Protein AF-A0AAF0UA40-F1 (afdb_monomer_lite)

Organism: Solanum verrucosum (NCBI:txid315347)

Structure (mmCIF, N/CA/C/O backbone):
data_AF-A0AAF0UA40-F1
#
_entry.id   AF-A0AAF0UA40-F1
#
loop_
_atom_site.group_PDB
_atom_site.id
_atom_site.type_symbol
_atom_site.label_atom_id
_atom_site.label_alt_id
_atom_site.label_comp_id
_atom_site.label_asym_id
_atom_site.label_entity_id
_atom_site.label_seq_id
_atom_site.pdbx_PDB_ins_code
_atom_site.Cartn_x
_atom_site.Cartn_y
_atom_site.Cartn_z
_atom_site.occupancy
_atom_site.B_iso_or_equiv
_atom_site.auth_seq_id
_atom_site.auth_comp_id
_atom_site.auth_asym_id
_atom_site.auth_atom_id
_atom_site.pdbx_PDB_model_num
ATOM 1 N N . MET A 1 1 ? 47.992 -18.054 -54.648 1.00 45.00 1 MET A N 1
ATOM 2 C CA . MET A 1 1 ? 47.235 -17.058 -53.859 1.00 45.00 1 MET A CA 1
ATOM 3 C C . MET A 1 1 ? 46.242 -17.821 -52.998 1.00 45.00 1 MET A C 1
ATOM 5 O O . MET A 1 1 ? 45.527 -18.655 -53.535 1.00 45.00 1 MET A O 1
ATOM 9 N N . LEU A 1 2 ? 46.323 -17.655 -51.677 1.00 38.38 2 LEU A N 1
ATOM 10 C CA . LEU A 1 2 ? 45.636 -18.479 -50.679 1.00 38.38 2 LEU A CA 1
ATOM 11 C C . LEU A 1 2 ? 44.174 -18.024 -50.531 1.00 38.38 2 LEU A C 1
ATOM 13 O O . LEU A 1 2 ? 43.922 -16.841 -50.319 1.00 38.38 2 LEU A O 1
ATOM 17 N N . ALA A 1 3 ? 43.225 -18.953 -50.638 1.00 44.00 3 ALA A N 1
ATOM 18 C CA . ALA A 1 3 ? 41.839 -18.727 -50.250 1.00 44.00 3 ALA A CA 1
ATOM 19 C C . ALA A 1 3 ? 41.719 -18.754 -48.720 1.00 44.00 3 ALA A C 1
ATOM 21 O O . ALA A 1 3 ? 42.309 -19.633 -48.091 1.00 44.00 3 ALA A O 1
ATOM 22 N N . GLN A 1 4 ? 40.937 -17.836 -48.142 1.00 46.56 4 GLN A N 1
ATOM 23 C CA . GLN A 1 4 ? 40.092 -18.093 -46.971 1.00 46.56 4 GLN A CA 1
ATOM 24 C C . GLN A 1 4 ? 39.136 -16.922 -46.723 1.00 46.56 4 GLN A C 1
ATOM 26 O O . GLN A 1 4 ? 39.505 -15.753 -46.779 1.00 46.56 4 GLN A O 1
ATOM 31 N N . SER A 1 5 ? 37.881 -17.300 -46.515 1.00 49.41 5 SER A N 1
ATOM 32 C CA . SER A 1 5 ? 36.683 -16.479 -46.445 1.00 49.41 5 SER A CA 1
ATOM 33 C C . SER A 1 5 ? 36.182 -16.411 -45.000 1.00 49.41 5 SER A C 1
ATOM 35 O O . SER A 1 5 ? 36.295 -17.391 -44.269 1.00 49.41 5 SER A O 1
ATOM 37 N N . VAL A 1 6 ? 35.591 -15.258 -44.674 1.00 49.59 6 VAL A N 1
ATOM 38 C CA . VAL A 1 6 ? 34.640 -14.925 -43.595 1.00 49.59 6 VAL A CA 1
ATOM 39 C C . VAL A 1 6 ? 34.998 -15.229 -42.132 1.00 49.59 6 VAL A C 1
ATOM 41 O O . VAL A 1 6 ? 34.922 -16.353 -41.653 1.00 49.59 6 VAL A O 1
ATOM 44 N N . ALA A 1 7 ? 35.163 -14.152 -41.358 1.00 39.25 7 ALA A N 1
ATOM 45 C CA . ALA A 1 7 ? 34.801 -14.126 -39.944 1.00 39.25 7 ALA A CA 1
ATOM 46 C C . ALA A 1 7 ? 33.653 -13.121 -39.762 1.00 39.25 7 ALA A C 1
ATOM 48 O O . ALA A 1 7 ? 33.857 -11.911 -39.687 1.00 39.25 7 ALA A O 1
ATOM 49 N N . ASN A 1 8 ? 32.429 -13.646 -39.742 1.00 49.62 8 ASN A N 1
ATOM 50 C CA . ASN A 1 8 ? 31.214 -12.915 -39.414 1.00 49.62 8 ASN A CA 1
ATOM 51 C C . ASN A 1 8 ? 31.183 -12.732 -37.887 1.00 49.62 8 ASN A C 1
ATOM 53 O O . ASN A 1 8 ? 30.716 -13.609 -37.160 1.00 49.62 8 ASN A O 1
ATOM 57 N N . GLN A 1 9 ? 31.764 -11.643 -37.378 1.00 52.09 9 GLN A N 1
ATOM 58 C CA . GLN A 1 9 ? 31.673 -11.323 -35.955 1.00 52.09 9 GLN A CA 1
ATOM 59 C C . GLN A 1 9 ? 30.305 -10.708 -35.679 1.00 52.09 9 GLN A C 1
ATOM 61 O O . GLN A 1 9 ? 30.104 -9.496 -35.733 1.00 52.09 9 GLN A O 1
ATOM 66 N N . ASN A 1 10 ? 29.353 -11.602 -35.406 1.00 45.00 10 ASN A N 1
ATOM 67 C CA . ASN A 1 10 ? 28.119 -11.301 -34.705 1.00 45.00 10 ASN A CA 1
ATOM 68 C C . ASN A 1 10 ? 28.468 -10.531 -33.428 1.00 45.00 10 ASN A C 1
ATOM 70 O O . ASN A 1 10 ? 28.765 -11.123 -32.393 1.00 45.00 10 ASN A O 1
ATOM 74 N N . ASN A 1 11 ? 28.373 -9.203 -33.489 1.00 49.88 11 ASN A N 1
ATOM 75 C CA . ASN A 1 11 ? 28.276 -8.328 -32.327 1.00 49.88 11 ASN A CA 1
ATOM 76 C C . ASN A 1 11 ? 26.911 -8.519 -31.647 1.00 49.88 11 ASN A C 1
ATOM 78 O O . ASN A 1 11 ? 26.184 -7.563 -31.375 1.00 49.88 11 ASN A O 1
ATOM 82 N N . GLN A 1 12 ? 26.585 -9.766 -31.304 1.00 48.53 12 GLN A N 1
ATOM 83 C CA . GLN A 1 12 ? 25.765 -10.060 -30.148 1.00 48.53 12 GLN A CA 1
ATOM 84 C C . GLN A 1 12 ? 26.605 -9.646 -28.943 1.00 48.53 12 GLN A C 1
ATOM 86 O O . GLN A 1 12 ? 27.195 -10.466 -28.244 1.00 48.53 12 GLN A O 1
ATOM 91 N N . ARG A 1 13 ? 26.674 -8.329 -28.705 1.00 47.28 13 ARG A N 1
ATOM 92 C CA . ARG A 1 13 ? 26.783 -7.840 -27.341 1.00 47.28 13 ARG A CA 1
ATOM 93 C C . ARG A 1 13 ? 25.637 -8.536 -26.641 1.00 47.28 13 ARG A C 1
ATOM 95 O O . ARG A 1 13 ? 24.480 -8.192 -26.878 1.00 47.28 13 ARG A O 1
ATOM 102 N N . VAL A 1 14 ? 25.977 -9.586 -25.900 1.00 46.41 14 VAL A N 1
ATOM 103 C CA . VAL A 1 14 ? 25.130 -10.163 -24.877 1.00 46.41 14 VAL A CA 1
ATOM 104 C C . VAL A 1 14 ? 24.750 -8.952 -24.055 1.00 46.41 14 VAL A C 1
ATOM 106 O O . VAL A 1 14 ? 25.559 -8.424 -23.292 1.00 46.41 14 VAL A O 1
ATOM 109 N N . GLN A 1 15 ? 23.569 -8.407 -24.342 1.00 47.22 15 GLN A N 1
ATOM 110 C CA . GLN A 1 15 ? 22.915 -7.514 -23.426 1.00 47.22 15 GLN A CA 1
ATOM 111 C C . GLN A 1 15 ? 22.776 -8.408 -22.211 1.00 47.22 15 GLN A C 1
ATOM 113 O O . GLN A 1 15 ? 21.959 -9.327 -22.204 1.00 47.22 15 GLN A O 1
ATOM 118 N N . VAL A 1 16 ? 23.690 -8.230 -21.251 1.00 46.06 16 VAL A N 1
ATOM 119 C CA . VAL A 1 16 ? 23.471 -8.678 -19.886 1.00 46.06 16 VAL A CA 1
ATOM 120 C C . VAL A 1 16 ? 22.036 -8.263 -19.632 1.00 46.06 16 VAL A C 1
ATOM 122 O O . VAL A 1 16 ? 21.748 -7.077 -19.838 1.00 46.06 16 VAL A O 1
ATOM 125 N N . PRO A 1 17 ? 21.115 -9.192 -19.336 1.00 49.69 17 PRO A N 1
ATOM 126 C CA . PRO A 1 17 ? 19.785 -8.783 -18.967 1.00 49.69 17 PRO A CA 1
ATOM 127 C C . PRO A 1 17 ? 20.007 -7.888 -17.754 1.00 49.69 17 PRO A C 1
ATOM 129 O O . PRO A 1 17 ? 20.332 -8.364 -16.669 1.00 49.69 17 PRO A O 1
ATOM 132 N N . VAL A 1 18 ? 19.933 -6.570 -17.956 1.00 45.72 18 VAL A N 1
ATOM 133 C CA . VAL A 1 18 ? 19.560 -5.653 -16.894 1.00 45.72 18 VAL A CA 1
ATOM 134 C C . VAL A 1 18 ? 18.309 -6.308 -16.374 1.00 45.72 18 VAL A C 1
ATOM 136 O O . VAL A 1 18 ? 17.364 -6.438 -17.152 1.00 45.72 18 VAL A O 1
ATOM 139 N N . ASN A 1 19 ? 18.389 -6.866 -15.163 1.00 48.34 19 ASN A N 1
ATOM 140 C CA . ASN A 1 19 ? 17.310 -7.613 -14.545 1.00 48.34 19 ASN A CA 1
ATOM 141 C C . ASN A 1 19 ? 16.022 -6.861 -14.843 1.00 48.34 19 ASN A C 1
ATOM 143 O O . ASN A 1 19 ? 15.763 -5.798 -14.276 1.00 48.34 19 ASN A O 1
ATOM 147 N N . ALA A 1 20 ? 15.246 -7.392 -15.784 1.00 48.69 20 ALA A N 1
ATOM 148 C CA . ALA A 1 20 ? 13.905 -6.941 -16.031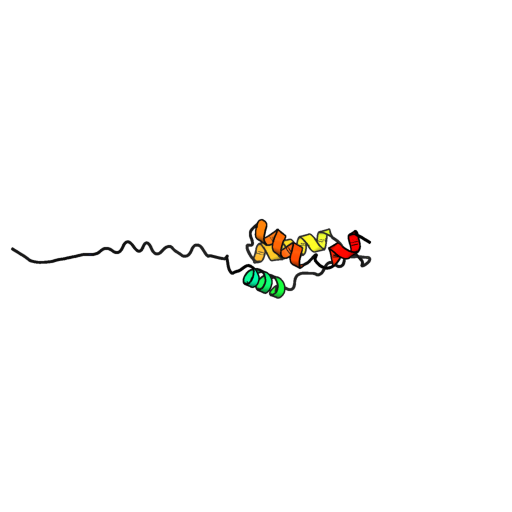 1.00 48.69 20 ALA A CA 1
ATOM 149 C C . ALA A 1 20 ? 13.109 -7.494 -14.853 1.00 48.69 20 ALA A C 1
ATOM 151 O O . ALA A 1 20 ? 12.337 -8.433 -14.987 1.00 48.69 20 ALA A O 1
ATOM 152 N N . ASN A 1 21 ? 13.311 -6.896 -13.676 1.00 50.00 21 ASN A N 1
ATOM 153 C CA . ASN A 1 21 ? 12.445 -7.073 -12.518 1.00 50.00 21 ASN A CA 1
ATOM 154 C C . ASN A 1 21 ? 11.001 -6.645 -12.853 1.00 50.00 21 ASN A C 1
ATOM 156 O O . ASN A 1 21 ? 10.085 -6.859 -12.068 1.00 50.00 21 ASN A O 1
ATOM 160 N N . GLY A 1 22 ? 10.773 -6.086 -14.048 1.00 54.47 22 GLY A N 1
ATOM 161 C CA . GLY A 1 22 ? 9.480 -5.921 -14.691 1.00 54.47 22 GLY A CA 1
ATOM 162 C C . GLY A 1 22 ? 8.836 -7.247 -15.100 1.00 54.47 22 GLY A C 1
ATOM 163 O O . GLY A 1 22 ? 8.475 -7.427 -16.260 1.00 54.47 22 GLY A O 1
ATOM 164 N N . GLY A 1 23 ? 8.596 -8.146 -14.141 1.00 69.12 23 GLY A N 1
ATOM 165 C CA . GLY A 1 23 ? 7.458 -9.054 -14.261 1.00 69.12 23 GLY A CA 1
ATOM 166 C C . GLY A 1 23 ? 6.184 -8.235 -14.508 1.00 69.12 23 GLY A C 1
ATOM 167 O O . GLY A 1 23 ? 6.135 -7.047 -14.182 1.00 69.12 23 GLY A O 1
ATOM 168 N N . SER A 1 24 ? 5.156 -8.831 -15.113 1.00 84.50 24 SER A N 1
ATOM 169 C CA . SER A 1 24 ? 3.858 -8.161 -15.307 1.00 84.50 24 SER A CA 1
ATOM 170 C C . SER A 1 24 ? 3.328 -7.557 -13.994 1.00 84.50 24 SER A C 1
ATOM 172 O O . SER A 1 24 ? 3.699 -8.026 -12.916 1.00 84.50 24 SER A O 1
ATOM 174 N N . ALA A 1 25 ? 2.427 -6.569 -14.054 1.00 83.38 25 ALA A N 1
ATOM 175 C CA . ALA A 1 25 ? 1.760 -6.047 -12.852 1.00 83.38 25 ALA A CA 1
ATOM 176 C C . ALA A 1 25 ? 1.162 -7.186 -11.997 1.00 83.38 25 ALA A C 1
ATOM 178 O O . ALA A 1 25 ? 1.355 -7.236 -10.786 1.00 83.38 25 ALA A O 1
ATOM 179 N N . ALA A 1 26 ? 0.572 -8.199 -12.644 1.00 86.25 26 ALA A N 1
ATOM 180 C CA . ALA A 1 26 ? 0.058 -9.396 -11.980 1.00 86.25 26 ALA A CA 1
ATOM 181 C C . ALA A 1 26 ? 1.140 -10.226 -11.260 1.00 86.25 26 ALA A C 1
ATOM 183 O O . ALA A 1 26 ? 0.873 -10.811 -10.210 1.00 86.25 26 ALA A O 1
ATOM 184 N N . SER A 1 27 ? 2.362 -10.287 -11.797 1.00 89.69 27 SER A N 1
ATOM 185 C CA . SER A 1 27 ? 3.499 -10.939 -11.135 1.00 89.69 27 SER A CA 1
ATOM 186 C C . SER A 1 27 ? 3.911 -10.171 -9.879 1.00 89.69 27 SER A C 1
ATOM 188 O O . SER A 1 27 ? 4.082 -10.781 -8.831 1.00 89.69 27 SER A O 1
ATOM 190 N N . ARG A 1 28 ? 3.980 -8.837 -9.956 1.00 89.69 28 ARG A N 1
ATOM 191 C CA . ARG A 1 28 ? 4.333 -7.983 -8.809 1.00 89.69 28 ARG A CA 1
ATOM 192 C C . ARG A 1 28 ? 3.284 -8.059 -7.705 1.00 89.69 28 ARG A C 1
ATOM 194 O O . ARG A 1 28 ? 3.646 -8.219 -6.548 1.00 89.69 28 ARG A O 1
ATOM 201 N N . VAL A 1 29 ? 1.997 -8.026 -8.055 1.00 89.94 29 VAL A N 1
ATOM 202 C CA . VAL A 1 29 ? 0.898 -8.226 -7.094 1.00 89.94 29 VAL A CA 1
ATOM 203 C C . VAL A 1 29 ? 0.997 -9.604 -6.442 1.00 89.94 29 VAL A C 1
ATOM 205 O O . VAL A 1 29 ? 0.868 -9.718 -5.228 1.00 89.94 29 VAL A O 1
ATOM 208 N N . ARG A 1 30 ? 1.276 -10.658 -7.220 1.00 91.44 30 ARG A N 1
ATOM 209 C CA . ARG A 1 30 ? 1.465 -12.011 -6.677 1.00 91.44 30 ARG A CA 1
ATOM 210 C C . ARG A 1 30 ? 2.617 -12.066 -5.674 1.00 91.44 30 ARG A C 1
ATOM 212 O O . ARG A 1 30 ? 2.457 -12.671 -4.618 1.00 91.44 30 ARG A O 1
ATOM 219 N N . ASP A 1 31 ? 3.759 -11.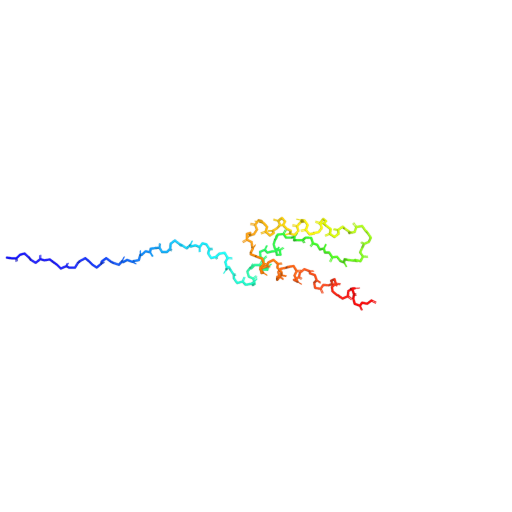479 -6.010 1.00 92.75 31 ASP A N 1
ATOM 220 C CA . ASP A 1 31 ? 4.933 -11.476 -5.136 1.00 92.75 31 ASP A CA 1
ATOM 221 C C . ASP A 1 31 ? 4.684 -10.638 -3.878 1.00 92.75 31 ASP A C 1
ATOM 223 O O . ASP A 1 31 ? 5.015 -11.073 -2.779 1.00 92.75 31 ASP A O 1
ATOM 227 N N . PHE A 1 32 ? 3.994 -9.506 -4.015 1.00 92.38 32 PHE A N 1
ATOM 228 C CA . PHE A 1 32 ? 3.572 -8.678 -2.892 1.00 92.38 32 PHE A CA 1
ATOM 229 C C . PHE A 1 32 ? 2.631 -9.432 -1.945 1.00 92.38 32 PHE A C 1
ATOM 231 O O . PHE A 1 32 ? 2.896 -9.483 -0.752 1.00 92.38 32 PHE A O 1
ATOM 238 N N . VAL A 1 33 ? 1.596 -10.110 -2.453 1.00 91.81 33 VAL A N 1
ATOM 239 C CA . VAL A 1 33 ? 0.683 -10.925 -1.625 1.00 91.81 33 VAL A CA 1
ATOM 240 C C . VAL A 1 33 ? 1.425 -12.064 -0.912 1.00 91.81 33 VAL A C 1
ATOM 242 O O . VAL A 1 33 ? 1.129 -12.367 0.241 1.00 91.81 33 VAL A O 1
ATOM 245 N N . ARG A 1 34 ? 2.430 -12.677 -1.553 1.00 94.56 34 ARG A N 1
ATOM 246 C CA . ARG A 1 34 ? 3.260 -13.735 -0.941 1.00 94.56 34 ARG A CA 1
ATOM 247 C C . ARG A 1 34 ? 4.128 -13.248 0.218 1.00 94.56 34 ARG A C 1
ATOM 249 O O . ARG A 1 34 ? 4.492 -14.064 1.058 1.00 94.56 34 ARG A O 1
ATOM 256 N N . MET A 1 35 ? 4.443 -11.955 0.267 1.00 93.75 35 MET A N 1
ATOM 257 C CA . MET A 1 35 ? 5.160 -11.336 1.386 1.00 93.75 35 MET A CA 1
ATOM 258 C C . MET A 1 35 ? 4.266 -11.122 2.616 1.00 93.75 35 MET A C 1
ATOM 260 O O . MET A 1 35 ? 4.768 -10.681 3.644 1.00 93.75 35 MET A O 1
ATOM 264 N N . ASN A 1 36 ? 2.972 -11.455 2.522 1.00 92.31 36 ASN A N 1
ATOM 265 C CA . ASN A 1 36 ? 1.984 -11.318 3.589 1.00 92.31 36 ASN A CA 1
ATOM 266 C C . ASN A 1 36 ? 1.955 -9.901 4.202 1.00 92.31 36 ASN A C 1
ATOM 268 O O . ASN A 1 36 ? 2.245 -9.739 5.390 1.00 92.31 36 ASN A O 1
ATOM 272 N N . PRO A 1 37 ? 1.666 -8.867 3.387 1.00 92.19 37 PRO A N 1
ATOM 273 C CA . PRO A 1 37 ? 1.607 -7.488 3.851 1.00 92.19 37 PRO A CA 1
ATOM 274 C C . PRO A 1 37 ? 0.563 -7.325 4.961 1.00 92.19 37 PRO A C 1
ATOM 276 O O . PRO A 1 37 ? -0.460 -8.014 4.926 1.00 92.19 37 PRO A O 1
ATOM 279 N N . PRO A 1 38 ? 0.796 -6.417 5.926 1.00 90.38 38 PRO A N 1
ATOM 280 C CA . PRO A 1 38 ? -0.196 -6.125 6.952 1.00 90.38 38 PRO A CA 1
ATOM 281 C C . PRO A 1 38 ? -1.481 -5.604 6.306 1.00 90.38 38 PRO A C 1
ATOM 283 O O . PRO A 1 38 ? -1.424 -4.945 5.272 1.00 90.38 38 PRO A O 1
ATOM 286 N N . GLU A 1 39 ? -2.623 -5.881 6.925 1.00 86.19 39 GLU A N 1
ATOM 287 C CA . GLU A 1 39 ? -3.892 -5.240 6.582 1.00 86.19 39 GLU A CA 1
ATOM 288 C C . GLU A 1 39 ? -4.037 -3.944 7.387 1.00 86.19 39 GLU A C 1
ATOM 290 O O . GLU A 1 39 ? -3.545 -3.837 8.513 1.00 86.19 39 GLU A O 1
ATOM 295 N N . PHE A 1 40 ? -4.718 -2.959 6.812 1.00 84.06 40 PHE A N 1
ATOM 296 C CA . PHE A 1 40 ? -5.115 -1.744 7.513 1.00 84.06 40 PHE A CA 1
ATOM 297 C C . PHE A 1 40 ? -6.600 -1.542 7.275 1.00 84.06 40 PHE A C 1
ATOM 299 O O . PHE A 1 40 ? -7.013 -1.334 6.139 1.00 84.06 40 PHE A O 1
ATOM 306 N N . LEU A 1 41 ? -7.403 -1.649 8.329 1.00 82.69 41 LEU A N 1
ATOM 307 C CA . LEU A 1 41 ? -8.859 -1.569 8.241 1.00 82.69 41 LEU A CA 1
ATOM 308 C C . LEU A 1 41 ? -9.370 -0.167 8.572 1.00 82.69 41 LEU A C 1
ATOM 310 O O . LEU A 1 41 ? -10.529 0.134 8.300 1.00 82.69 41 LEU A O 1
ATOM 314 N N . GLY A 1 42 ? -8.534 0.689 9.165 1.00 77.88 42 GLY A N 1
ATOM 315 C CA . GLY A 1 42 ? -8.828 2.087 9.495 1.00 77.88 42 GLY A CA 1
ATOM 316 C C . GLY A 1 42 ? -9.970 2.288 10.497 1.00 77.88 42 GLY A C 1
ATOM 317 O O . GLY A 1 42 ? -10.373 3.421 10.744 1.00 77.88 42 GLY A O 1
ATOM 318 N N . SER A 1 43 ? -10.514 1.203 11.046 1.00 77.75 43 SER A N 1
ATOM 319 C CA . SER A 1 43 ? -11.726 1.169 11.873 1.00 77.75 43 SER A CA 1
ATOM 320 C C . SER A 1 43 ? -11.485 0.545 13.242 1.00 77.75 43 SER A C 1
ATOM 322 O O . SER A 1 43 ? -12.358 0.623 14.108 1.00 77.75 43 SER A O 1
ATOM 324 N N . GLN A 1 44 ? -10.320 -0.073 13.461 1.00 79.00 44 GLN A N 1
ATOM 325 C CA . GLN A 1 44 ? -10.018 -0.732 14.723 1.00 79.00 44 GLN A CA 1
ATOM 326 C C . GLN A 1 44 ? -9.252 0.203 15.658 1.00 79.00 44 GLN A C 1
ATOM 328 O O . GLN A 1 44 ? -8.237 0.806 15.305 1.00 79.00 44 GLN A O 1
ATOM 333 N N . ASN A 1 45 ? -9.715 0.286 16.905 1.00 73.44 45 ASN A N 1
ATOM 334 C CA . ASN A 1 45 ? -9.000 1.012 17.947 1.00 73.44 45 ASN A CA 1
ATOM 335 C C . ASN A 1 45 ? -7.648 0.333 18.210 1.00 73.44 45 ASN A C 1
ATOM 337 O O . ASN A 1 45 ? -7.607 -0.835 18.592 1.00 73.44 45 ASN A O 1
ATOM 341 N N . GLY A 1 46 ? -6.558 1.086 18.056 1.00 82.38 46 GLY A N 1
ATOM 342 C CA . GLY A 1 46 ? -5.192 0.596 18.264 1.00 82.38 46 GLY A CA 1
ATOM 343 C C . GLY A 1 46 ? -4.420 0.296 16.979 1.00 82.38 46 GLY A C 1
ATOM 344 O O . GLY A 1 46 ? -3.237 -0.021 17.069 1.00 82.38 46 GLY A O 1
ATOM 345 N N . GLU A 1 47 ? -5.037 0.435 15.801 1.00 86.06 47 GLU A N 1
ATOM 346 C CA . GLU A 1 47 ? -4.275 0.497 14.554 1.00 86.06 47 GLU A CA 1
ATOM 347 C C . GLU A 1 47 ? -3.372 1.735 14.559 1.00 86.06 47 GLU A C 1
ATOM 349 O O . GLU A 1 47 ? -3.820 2.849 14.836 1.00 86.06 47 GLU A O 1
ATOM 354 N N . ASP A 1 48 ? -2.093 1.534 14.241 1.00 89.06 48 ASP A N 1
ATOM 355 C CA . ASP A 1 48 ? -1.127 2.611 14.048 1.00 89.06 48 ASP A CA 1
ATOM 356 C C . ASP A 1 48 ? -0.859 2.782 12.543 1.00 89.06 48 ASP A C 1
ATOM 358 O O . ASP A 1 48 ? -0.179 1.942 11.936 1.00 89.06 48 ASP A O 1
ATOM 362 N N . PRO A 1 49 ? -1.369 3.864 11.922 1.00 85.50 49 PRO A N 1
ATOM 363 C CA . PRO A 1 49 ? -1.154 4.132 10.506 1.00 85.50 49 PRO A CA 1
ATOM 364 C C . PRO A 1 49 ? 0.327 4.244 10.128 1.00 85.50 49 PRO A C 1
ATOM 366 O O . PRO A 1 49 ? 0.691 3.902 9.005 1.00 85.50 49 PRO A O 1
ATOM 369 N N . GLN A 1 50 ? 1.191 4.710 11.037 1.00 88.88 50 GLN A N 1
ATOM 370 C CA . GLN A 1 50 ? 2.623 4.839 10.754 1.00 88.88 50 GLN A CA 1
ATOM 371 C C . GLN A 1 50 ? 3.302 3.474 10.738 1.00 88.88 50 GLN A C 1
ATOM 373 O O . GLN A 1 50 ? 4.023 3.164 9.793 1.00 88.88 50 GLN A O 1
ATOM 378 N N . ASN A 1 51 ? 3.001 2.621 11.719 1.00 90.62 51 ASN A N 1
ATOM 379 C CA . ASN A 1 51 ? 3.516 1.255 11.743 1.00 90.62 51 ASN A CA 1
ATOM 380 C C . ASN A 1 51 ? 3.096 0.460 10.491 1.00 90.62 51 ASN A C 1
ATOM 382 O O . ASN A 1 51 ? 3.912 -0.255 9.915 1.00 90.62 51 ASN A O 1
ATOM 386 N N . PHE A 1 52 ? 1.853 0.624 10.021 1.00 90.12 52 PHE A N 1
ATOM 387 C CA . PHE A 1 52 ? 1.409 0.033 8.752 1.00 90.12 52 PHE A CA 1
ATOM 388 C C . PHE A 1 52 ? 2.268 0.501 7.565 1.00 90.12 52 PHE A C 1
ATOM 390 O O . PHE A 1 52 ? 2.761 -0.324 6.792 1.00 90.12 52 PHE A O 1
ATOM 397 N N . LEU A 1 53 ? 2.488 1.814 7.430 1.00 90.19 53 LEU A N 1
ATOM 398 C CA . LEU A 1 53 ? 3.304 2.373 6.347 1.00 90.19 53 LEU A CA 1
ATOM 399 C C . LEU A 1 53 ? 4.760 1.893 6.405 1.00 90.19 53 LEU A C 1
ATOM 401 O O . LEU A 1 53 ? 5.344 1.593 5.360 1.00 90.19 53 LEU A O 1
ATOM 405 N N . ASP A 1 54 ? 5.337 1.786 7.601 1.00 93.88 54 ASP A N 1
ATOM 406 C CA . ASP A 1 54 ? 6.706 1.310 7.796 1.00 93.88 54 ASP A CA 1
ATOM 407 C C . ASP A 1 54 ? 6.870 -0.160 7.386 1.00 93.88 54 ASP A C 1
ATOM 409 O O . ASP A 1 54 ? 7.833 -0.507 6.698 1.00 93.88 54 ASP A O 1
ATOM 413 N N . GLU A 1 55 ? 5.921 -1.027 7.741 1.00 93.62 55 GLU A N 1
ATOM 414 C CA . GLU A 1 55 ? 5.931 -2.436 7.331 1.00 93.62 55 GLU A CA 1
ATOM 415 C C . GLU A 1 55 ? 5.764 -2.598 5.810 1.00 93.62 55 GLU A C 1
ATOM 417 O O . GLU A 1 55 ? 6.519 -3.334 5.167 1.00 93.62 55 GLU A O 1
ATOM 422 N N . ILE A 1 56 ? 4.854 -1.839 5.191 1.00 93.31 56 ILE A N 1
ATOM 423 C CA . ILE A 1 56 ? 4.684 -1.823 3.729 1.00 93.31 56 ILE A CA 1
ATOM 424 C C . ILE A 1 56 ? 5.965 -1.343 3.029 1.00 93.31 56 ILE A C 1
ATOM 426 O O . ILE A 1 56 ? 6.391 -1.917 2.020 1.00 93.31 56 ILE A O 1
ATOM 430 N N . LYS A 1 57 ? 6.637 -0.328 3.583 1.00 93.44 57 LYS A N 1
ATOM 431 C CA . LYS A 1 57 ? 7.904 0.184 3.052 1.00 93.44 57 LYS A CA 1
ATOM 432 C C . LYS A 1 57 ? 9.011 -0.874 3.085 1.00 93.44 57 LYS A C 1
ATOM 434 O O . LYS A 1 57 ? 9.718 -1.011 2.085 1.00 93.44 57 LYS A O 1
ATOM 439 N N . LYS A 1 58 ? 9.132 -1.653 4.166 1.00 95.19 58 LYS A N 1
ATOM 440 C CA . LYS A 1 58 ? 10.106 -2.761 4.261 1.00 95.19 58 LYS A CA 1
ATOM 441 C C . LYS A 1 58 ? 9.894 -3.791 3.151 1.00 95.19 58 LYS A C 1
ATOM 443 O O . LYS A 1 58 ? 10.856 -4.222 2.516 1.00 95.19 58 LYS A O 1
ATOM 448 N N . ILE A 1 59 ? 8.639 -4.143 2.857 1.00 94.50 59 ILE A N 1
ATOM 449 C CA . ILE A 1 59 ? 8.307 -5.066 1.760 1.00 94.50 59 ILE A CA 1
ATOM 450 C C . ILE A 1 59 ? 8.756 -4.487 0.414 1.00 94.50 59 ILE A C 1
ATOM 452 O O . ILE A 1 59 ? 9.394 -5.181 -0.381 1.00 94.50 59 ILE A O 1
ATOM 456 N N . PHE A 1 60 ? 8.485 -3.204 0.163 1.00 94.06 60 PHE A N 1
ATOM 457 C CA . PHE A 1 60 ? 8.895 -2.549 -1.080 1.00 94.06 60 PHE A CA 1
ATOM 458 C C . PHE A 1 60 ? 10.411 -2.473 -1.268 1.00 94.06 60 PHE A C 1
ATOM 460 O O . PHE A 1 60 ? 10.890 -2.578 -2.400 1.00 94.06 60 PHE A O 1
ATOM 467 N N . GLU A 1 61 ? 11.163 -2.299 -0.184 1.00 93.62 61 GLU A N 1
ATOM 468 C CA . GLU A 1 61 ? 12.626 -2.331 -0.204 1.00 93.62 61 GLU A CA 1
ATOM 469 C C . GLU A 1 61 ? 13.151 -3.726 -0.570 1.00 93.62 61 GLU A C 1
ATOM 471 O O . GLU A 1 61 ? 14.019 -3.842 -1.435 1.00 93.62 61 GLU A O 1
ATOM 476 N N . VAL A 1 62 ? 12.573 -4.791 -0.003 1.00 93.94 62 VAL A N 1
ATOM 477 C CA . VAL A 1 62 ? 12.945 -6.180 -0.333 1.00 93.94 62 VAL A CA 1
ATOM 478 C C . VAL A 1 62 ? 12.606 -6.529 -1.784 1.00 93.94 62 VAL A C 1
ATOM 480 O O . VAL A 1 62 ? 13.416 -7.144 -2.478 1.00 93.94 62 VAL A O 1
ATOM 483 N N . MET A 1 63 ? 11.435 -6.114 -2.270 1.00 91.31 63 MET A N 1
ATOM 484 C CA . MET A 1 63 ? 10.996 -6.388 -3.644 1.00 91.31 63 MET A CA 1
ATOM 485 C C . MET A 1 63 ? 11.702 -5.527 -4.704 1.00 91.31 63 MET A C 1
ATOM 487 O O . MET A 1 63 ? 11.574 -5.809 -5.896 1.00 91.31 63 MET A O 1
ATOM 491 N N . GLN A 1 64 ? 12.429 -4.479 -4.297 1.00 91.31 64 GLN A N 1
ATOM 492 C CA . GLN A 1 64 ? 13.088 -3.525 -5.197 1.00 91.31 64 GLN A CA 1
ATOM 493 C C . GLN A 1 64 ? 12.118 -2.889 -6.212 1.00 91.31 64 GLN A C 1
ATOM 495 O O . GLN A 1 64 ? 12.433 -2.735 -7.394 1.00 91.31 64 GLN A O 1
ATOM 500 N N . VAL A 1 65 ? 10.911 -2.536 -5.754 1.00 86.75 65 VAL A N 1
ATOM 501 C CA . VAL A 1 65 ? 9.861 -1.939 -6.599 1.00 86.75 65 VAL A CA 1
ATOM 502 C C . VAL A 1 65 ? 10.023 -0.425 -6.746 1.00 86.75 65 VAL A C 1
ATOM 504 O O . VAL A 1 65 ? 10.412 0.279 -5.803 1.00 86.75 65 VAL A O 1
ATOM 507 N N . THR A 1 66 ? 9.696 0.088 -7.936 1.00 88.44 66 THR A N 1
ATOM 508 C CA . THR A 1 66 ? 9.813 1.516 -8.273 1.00 88.44 66 THR A CA 1
ATOM 509 C C . THR A 1 66 ? 8.676 2.344 -7.668 1.00 88.44 66 THR A C 1
ATOM 511 O O . THR A 1 66 ? 7.667 1.801 -7.229 1.00 88.44 66 THR A O 1
ATOM 514 N N . GLY A 1 67 ? 8.802 3.676 -7.652 1.00 85.75 67 GLY A N 1
ATOM 515 C CA . GLY A 1 67 ? 7.787 4.565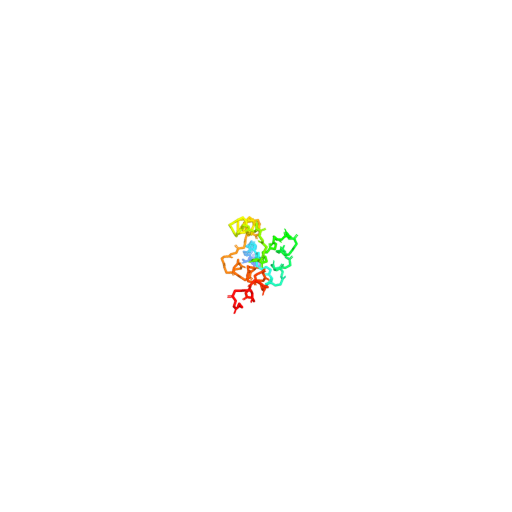 -7.067 1.00 85.75 67 GLY A CA 1
ATOM 516 C C . GLY A 1 67 ? 6.369 4.352 -7.617 1.00 85.75 67 GLY A C 1
ATOM 517 O O . GLY A 1 67 ? 5.424 4.285 -6.837 1.00 85.75 67 GLY A O 1
ATOM 518 N N . ASN A 1 68 ? 6.226 4.168 -8.933 1.00 85.75 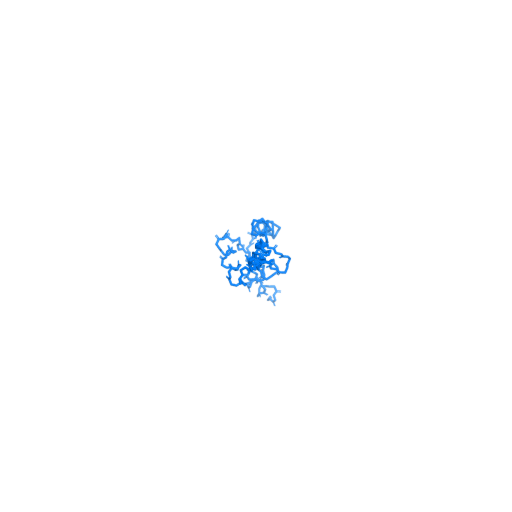68 ASN A N 1
ATOM 519 C CA . ASN A 1 68 ? 4.920 3.929 -9.557 1.00 85.75 68 ASN A CA 1
ATOM 520 C C . ASN A 1 68 ? 4.321 2.580 -9.130 1.00 85.75 68 ASN A C 1
ATOM 522 O O . ASN A 1 68 ? 3.137 2.511 -8.810 1.00 85.75 68 ASN A O 1
ATOM 526 N N . ASP A 1 69 ? 5.148 1.533 -9.046 1.00 88.25 69 ASP A N 1
ATOM 527 C CA . ASP A 1 69 ? 4.715 0.207 -8.589 1.00 88.25 69 ASP A CA 1
ATOM 528 C C . ASP A 1 69 ? 4.247 0.235 -7.127 1.00 88.25 69 ASP A C 1
ATOM 530 O O . ASP A 1 69 ? 3.287 -0.438 -6.763 1.00 88.25 69 ASP A O 1
ATOM 534 N N . ARG A 1 70 ? 4.901 1.040 -6.278 1.00 90.94 70 ARG A N 1
ATOM 535 C CA . ARG A 1 70 ? 4.517 1.196 -4.867 1.00 90.94 70 ARG A CA 1
ATOM 536 C C . ARG A 1 70 ? 3.108 1.765 -4.731 1.00 90.94 70 ARG A C 1
ATOM 538 O O . ARG A 1 70 ? 2.346 1.290 -3.893 1.00 90.94 70 ARG A O 1
ATOM 545 N N . VAL A 1 71 ? 2.750 2.752 -5.555 1.00 86.81 71 VAL A N 1
ATOM 546 C CA . VAL A 1 71 ? 1.407 3.356 -5.551 1.00 86.81 71 VAL A CA 1
ATOM 547 C C . VAL A 1 71 ? 0.359 2.331 -5.980 1.00 86.81 71 VAL A C 1
ATOM 549 O O . VAL A 1 71 ? -0.659 2.185 -5.306 1.00 86.81 71 VAL A O 1
ATOM 552 N N . GLU A 1 72 ? 0.628 1.576 -7.047 1.00 87.25 72 GLU A N 1
ATOM 553 C CA . GLU A 1 72 ? -0.270 0.522 -7.527 1.00 87.25 72 GLU A CA 1
ATOM 554 C C . GLU A 1 72 ? -0.492 -0.559 -6.452 1.00 87.25 72 GLU A C 1
ATOM 556 O O . GLU A 1 72 ? -1.635 -0.859 -6.102 1.00 87.25 72 GLU A O 1
ATOM 561 N N . LEU A 1 73 ? 0.581 -1.072 -5.841 1.00 89.00 73 LEU A N 1
ATOM 562 C CA . LEU A 1 73 ? 0.504 -2.095 -4.789 1.00 89.00 73 LEU A CA 1
ATOM 563 C C . LEU A 1 73 ? -0.179 -1.587 -3.510 1.00 89.00 73 LEU A C 1
ATOM 565 O O . LEU A 1 73 ? -0.951 -2.318 -2.892 1.00 89.00 73 LEU A O 1
ATOM 569 N N . THR A 1 74 ? 0.047 -0.328 -3.131 1.00 87.31 74 THR A N 1
ATOM 570 C CA . THR A 1 74 ? -0.628 0.276 -1.968 1.00 87.31 74 THR A CA 1
ATOM 571 C C . THR A 1 74 ? -2.120 0.473 -2.242 1.00 87.31 74 THR A C 1
ATOM 573 O O . THR A 1 74 ? -2.947 0.228 -1.367 1.00 87.31 74 THR A O 1
ATOM 576 N N . SER A 1 75 ? -2.495 0.846 -3.472 1.00 84.12 75 SER A N 1
ATOM 577 C CA . SER A 1 75 ? -3.907 0.979 -3.855 1.00 84.12 75 SER A CA 1
ATOM 578 C C . SER A 1 75 ? -4.655 -0.358 -3.839 1.00 84.12 75 SER A C 1
ATOM 580 O O . SER A 1 75 ? -5.839 -0.392 -3.512 1.00 84.12 75 SER A O 1
ATOM 582 N N . TYR A 1 76 ? -3.957 -1.466 -4.119 1.00 81.06 76 TYR A N 1
ATOM 583 C CA . TYR A 1 76 ? -4.509 -2.816 -3.989 1.00 81.06 76 TYR A CA 1
ATOM 584 C C . TYR A 1 76 ? -4.864 -3.155 -2.530 1.00 81.06 76 TYR A C 1
ATOM 586 O O . TYR A 1 76 ? -5.891 -3.780 -2.286 1.00 81.06 76 TYR A O 1
ATOM 594 N N . GLN A 1 77 ? -4.041 -2.714 -1.574 1.00 78.81 77 GLN A N 1
ATOM 595 C CA . GLN A 1 77 ? -4.226 -2.914 -0.130 1.00 78.81 77 GLN A CA 1
ATOM 596 C C . GLN A 1 77 ? -5.317 -2.020 0.477 1.00 78.81 77 GLN A C 1
ATOM 598 O O . GLN A 1 77 ? -6.118 -2.474 1.282 1.00 78.81 77 GLN A O 1
ATOM 603 N N . LEU A 1 78 ? -5.405 -0.757 0.057 1.00 76.75 78 LEU A N 1
ATOM 604 C CA . LEU A 1 78 ? -6.340 0.221 0.637 1.00 76.75 78 LEU A CA 1
ATOM 605 C C . LEU A 1 78 ? -7.772 0.140 0.084 1.00 76.75 78 LEU A C 1
ATOM 607 O O . LEU A 1 78 ? -8.592 1.025 0.351 1.00 76.75 78 LEU A O 1
ATOM 611 N N . LYS A 1 79 ? -8.083 -0.901 -0.693 1.00 66.88 79 LYS A N 1
ATOM 612 C CA . LYS A 1 79 ? -9.352 -1.040 -1.415 1.00 66.88 79 LYS A CA 1
ATOM 613 C C . LYS A 1 79 ? -10.576 -1.011 -0.488 1.00 66.88 79 LYS A C 1
ATOM 615 O O . LYS A 1 79 ? -11.602 -0.463 -0.881 1.00 66.88 79 LYS A O 1
ATOM 620 N N . ASP A 1 80 ? -10.441 -1.502 0.744 1.00 58.69 80 ASP A N 1
ATOM 621 C CA . ASP A 1 80 ? -11.534 -1.537 1.725 1.00 58.69 80 ASP A CA 1
ATOM 622 C C . ASP A 1 80 ? -11.568 -0.303 2.648 1.00 58.69 80 ASP A C 1
ATOM 624 O O . ASP A 1 80 ? -12.630 0.083 3.136 1.00 58.69 80 ASP A O 1
ATOM 628 N N . VAL A 1 81 ? -10.441 0.398 2.814 1.00 60.06 81 VAL A N 1
ATOM 629 C CA . VAL A 1 81 ? -10.348 1.614 3.645 1.00 60.06 81 VAL A CA 1
ATOM 630 C C . VAL A 1 81 ? -11.053 2.791 2.983 1.00 60.06 81 VAL A C 1
ATOM 632 O O . VAL A 1 81 ? -11.717 3.571 3.657 1.00 60.06 81 VAL A O 1
ATOM 635 N N . ALA A 1 82 ? -10.975 2.915 1.656 1.00 61.38 82 ALA A N 1
ATOM 636 C CA . ALA A 1 82 ? -11.586 4.032 0.932 1.00 61.38 82 ALA A CA 1
ATOM 637 C C . ALA A 1 82 ? -13.110 4.150 1.159 1.00 61.38 82 ALA A C 1
ATOM 639 O O . ALA A 1 82 ? -13.648 5.256 1.129 1.00 61.38 82 ALA A O 1
ATOM 640 N N . HIS A 1 83 ? -13.799 3.037 1.436 1.00 56.41 83 HIS A N 1
ATOM 641 C CA . HIS A 1 83 ? -15.229 3.031 1.752 1.00 56.41 83 HIS A CA 1
ATOM 642 C C . HIS A 1 83 ? -15.550 3.619 3.136 1.00 56.41 83 HIS A C 1
ATOM 644 O O . HIS A 1 83 ? -16.589 4.260 3.299 1.00 56.41 83 HIS A O 1
ATOM 650 N N . LEU A 1 84 ? 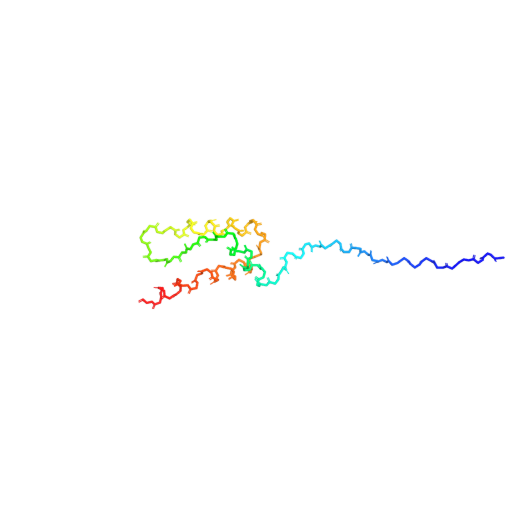-14.653 3.449 4.110 1.00 56.47 84 LEU A N 1
ATOM 651 C CA . LEU A 1 84 ? -14.819 3.944 5.479 1.00 56.47 84 LEU A CA 1
ATOM 652 C C . LEU A 1 84 ? -14.594 5.454 5.616 1.00 56.47 84 LEU A C 1
ATOM 654 O O . LEU A 1 84 ? -15.179 6.066 6.497 1.00 56.47 84 LEU A O 1
ATOM 658 N N . TRP A 1 85 ? -13.788 6.071 4.749 1.00 57.88 85 TRP A N 1
ATOM 659 C CA . TRP A 1 85 ? -13.518 7.518 4.808 1.00 57.88 85 TRP A CA 1
ATOM 660 C C . TRP A 1 85 ? -14.616 8.385 4.173 1.00 57.88 85 TRP A C 1
ATOM 662 O O . TRP A 1 85 ? -14.623 9.598 4.375 1.00 57.88 85 TRP A O 1
ATOM 672 N N . TYR A 1 86 ? -15.512 7.793 3.377 1.00 50.25 86 TYR A N 1
ATOM 673 C CA . TYR A 1 86 ? -16.590 8.511 2.681 1.00 50.25 86 TYR A CA 1
ATOM 674 C C . TYR A 1 86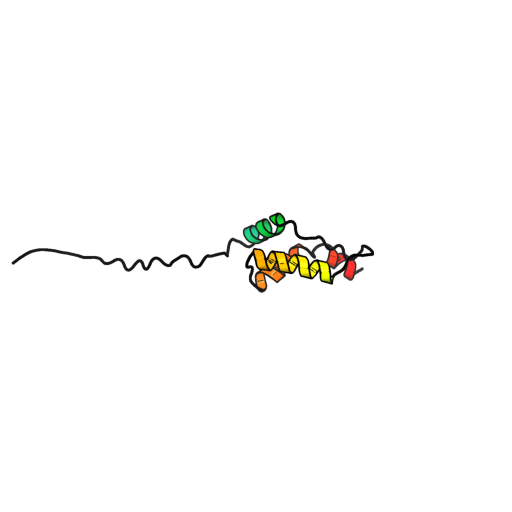 ? -17.957 8.393 3.380 1.00 50.25 86 TYR A C 1
ATOM 676 O O . TYR A 1 86 ? -18.912 9.042 2.952 1.00 50.25 86 TYR A O 1
ATOM 684 N N . THR A 1 87 ? -18.062 7.566 4.424 1.00 50.88 87 THR A N 1
ATOM 685 C CA . THR A 1 87 ? -19.288 7.375 5.220 1.00 50.88 87 THR A CA 1
ATOM 686 C C . THR A 1 87 ? -19.169 8.115 6.541 1.00 50.88 87 THR A C 1
ATOM 688 O O . THR A 1 87 ? -20.152 8.790 6.919 1.00 50.88 87 THR A O 1
#

Foldseek 3Di:
DDDDDDDPPPPPPVPPPPPCLPDDLVVLLVLLVVVVQDADQVPDPPDDPVVSVVSLVVSCVVSVDDPVSSVVNVCVRCVNVVVVVVD

Radius of gyration: 23.52 Å; chains: 1; bounding box: 66×27×72 Å

Secondary structure (DSSP, 8-state):
------------------------HHHHHHHHHHT-PPP--S-STT--HHHHHHHHHHHHHHHT--HHHHHHHHHHHTTTHHHHS--

pLDDT: mean 74.4, std 18.86, range [38.38, 95.19]

Sequence (87 aa):
MLAQSVANQNNQRVQVPVNANGGSAASRVRDFVRMNPPEFLGSQNGEDPQNFLDEIKKIFEVMQVTGNDRVELTSYQLKDVAHLWYT